Protein AF-A0A2G5U9P2-F1 (afdb_monomer_lite)

Secondary structure (DSSP, 8-state):
-HHHHHHHHHHHHHHHS-HHHHHHHHHHHHHHHHHHHHHGGGGGGGGGT-TTHHHHHHHHHHHHHHHHHHHH----TT----SSPPPGGG-TT----

InterPro domains:
  IPR005828 Major facilitator, sugar transporter-like [PF00083] (10-83)
  IPR036259 MFS transporter superfamily [G3DSA:1.20.1250.20] (2-84)
  IPR036259 MFS transporter superfamily [SSF103473] (10-83)

Foldseek 3Di:
DVVVVVVVVLVVLVLPDAPVCSVVSVVVVVVVVVVVVVCLVVLCVVCVVPVCRSVVVVVVVVVVVVVCCVVPDDDSPPDDDDNDDPPLVPDPPRDPD

Sequence (97 aa):
MCAQLFLSKYLIVNELYPTAVRNLAMSAVSTMCRVGAMFSPQLFYLSDIGEWIPYAVLVGMQLLDLVIFCIFIPETKGVHLENHLPPKHKRIFGRRA

Organism: NCBI:txid1611254

Radius of gyration: 18.17 Å; chains: 1; bounding box: 38×34×50 Å

pLDDT: mean 81.58, std 10.66, range [46.91, 93.12]

Structure (mmCIF, N/CA/C/O backbone):
data_AF-A0A2G5U9P2-F1
#
_entry.id   AF-A0A2G5U9P2-F1
#
loop_
_atom_site.group_PDB
_atom_site.id
_atom_site.type_symbol
_atom_site.label_atom_id
_atom_site.label_alt_id
_atom_site.label_comp_id
_atom_site.label_asym_id
_atom_site.label_entity_id
_atom_site.label_seq_id
_atom_site.pdbx_PDB_ins_code
_atom_site.Cartn_x
_atom_site.Cartn_y
_atom_site.Cartn_z
_atom_site.occupancy
_atom_site.B_iso_or_equiv
_atom_site.auth_seq_id
_atom_site.auth_comp_id
_atom_site.auth_asym_id
_atom_site.auth_atom_id
_atom_site.pdbx_PDB_model_num
ATOM 1 N N . MET A 1 1 ? 1.243 14.302 -3.779 1.00 56.69 1 MET A N 1
ATOM 2 C CA . MET A 1 1 ? 0.157 13.342 -4.091 1.00 56.69 1 MET A CA 1
ATOM 3 C C . MET A 1 1 ? 0.268 12.038 -3.294 1.00 56.69 1 MET A C 1
ATOM 5 O O . MET A 1 1 ? -0.704 11.689 -2.642 1.00 56.69 1 MET A O 1
ATOM 9 N N . CYS A 1 2 ? 1.424 11.362 -3.227 1.00 67.06 2 CYS A N 1
ATOM 10 C CA . CYS A 1 2 ? 1.545 10.070 -2.519 1.00 67.06 2 CYS A CA 1
ATOM 11 C C . CYS A 1 2 ? 1.257 10.120 -1.002 1.00 67.06 2 CYS A C 1
ATOM 13 O O . CYS A 1 2 ? 0.623 9.216 -0.467 1.00 67.06 2 CYS A O 1
ATOM 15 N N . ALA A 1 3 ? 1.657 11.194 -0.309 1.00 77.50 3 ALA A N 1
ATOM 16 C CA . ALA A 1 3 ? 1.401 11.340 1.130 1.00 77.50 3 ALA A CA 1
ATOM 17 C C . ALA A 1 3 ? -0.097 11.433 1.475 1.00 77.50 3 ALA A C 1
ATOM 19 O O . ALA A 1 3 ? -0.522 10.946 2.518 1.00 77.50 3 ALA A O 1
ATOM 20 N N . GLN A 1 4 ? -0.910 12.015 0.589 1.00 81.75 4 GLN A N 1
ATOM 21 C CA . GLN A 1 4 ? -2.347 12.159 0.821 1.00 81.75 4 GLN A CA 1
ATOM 22 C C . GLN A 1 4 ? -3.054 10.802 0.792 1.00 81.75 4 GLN A C 1
ATOM 24 O O . GLN A 1 4 ? -3.858 10.520 1.671 1.00 81.75 4 GLN A O 1
ATOM 29 N N . LEU A 1 5 ? -2.686 9.929 -0.152 1.00 81.94 5 LEU A N 1
ATOM 30 C CA . LEU A 1 5 ? -3.211 8.562 -0.228 1.00 81.94 5 LEU A CA 1
ATOM 31 C C . LEU A 1 5 ? -2.865 7.751 1.023 1.00 81.94 5 LEU A C 1
ATOM 33 O O . LEU A 1 5 ? -3.706 7.026 1.552 1.00 81.94 5 LEU A O 1
ATOM 37 N N . PHE A 1 6 ? -1.638 7.909 1.520 1.00 81.62 6 PHE A N 1
ATOM 38 C CA . PHE A 1 6 ? -1.209 7.273 2.758 1.00 81.62 6 PHE A CA 1
ATOM 39 C C . PHE A 1 6 ? -2.056 7.753 3.943 1.00 81.62 6 PHE A C 1
ATOM 41 O O . PHE A 1 6 ? -2.636 6.936 4.650 1.00 81.62 6 PHE A O 1
ATOM 48 N N . LEU A 1 7 ? -2.217 9.067 4.114 1.00 88.06 7 LEU A N 1
ATOM 49 C CA . LEU A 1 7 ? -3.036 9.629 5.192 1.00 88.06 7 LEU A CA 1
ATOM 50 C C . LEU A 1 7 ? -4.496 9.163 5.121 1.00 88.06 7 LEU A C 1
ATOM 52 O O . LEU A 1 7 ? -5.051 8.762 6.142 1.00 88.06 7 LEU A O 1
ATOM 56 N N . SER A 1 8 ? -5.097 9.145 3.929 1.00 86.38 8 SER A N 1
ATOM 57 C CA . SER A 1 8 ? -6.469 8.669 3.729 1.00 86.38 8 SER A CA 1
ATOM 58 C C . SER A 1 8 ? -6.640 7.204 4.137 1.00 86.38 8 SER A C 1
ATOM 60 O O . SER A 1 8 ? -7.597 6.877 4.835 1.00 86.38 8 SER A O 1
ATOM 62 N N . LYS A 1 9 ? -5.695 6.321 3.786 1.00 85.88 9 LYS A N 1
ATOM 63 C CA . LYS A 1 9 ? -5.745 4.910 4.205 1.00 85.88 9 LYS A CA 1
ATOM 64 C C . LYS A 1 9 ? -5.660 4.750 5.722 1.00 85.88 9 LYS A C 1
ATOM 66 O O . LYS A 1 9 ? -6.403 3.957 6.291 1.00 85.88 9 LYS A O 1
ATOM 71 N N . TYR A 1 10 ? -4.801 5.521 6.388 1.00 86.81 10 TYR A N 1
ATOM 72 C CA . TYR A 1 10 ? -4.694 5.494 7.852 1.00 86.81 10 TYR A CA 1
ATOM 73 C C . TYR A 1 10 ? -5.948 6.029 8.543 1.00 86.81 10 TYR A C 1
ATOM 75 O O . TYR A 1 10 ? -6.375 5.481 9.560 1.00 86.81 10 TYR A O 1
ATOM 83 N N . LEU A 1 11 ? -6.553 7.077 7.987 1.00 87.81 11 LEU A N 1
ATOM 84 C CA . LEU A 1 11 ? -7.806 7.627 8.488 1.00 87.81 11 LEU A CA 1
ATOM 85 C C . LEU A 1 11 ? -8.928 6.588 8.401 1.00 87.81 11 LEU A C 1
ATOM 87 O O . LEU A 1 11 ? -9.608 6.347 9.391 1.00 87.81 11 LEU A O 1
ATOM 91 N N . ILE A 1 12 ? -9.046 5.883 7.278 1.00 86.19 12 ILE A N 1
ATOM 92 C CA . ILE A 1 12 ? -10.088 4.865 7.095 1.00 86.19 12 ILE A CA 1
ATOM 93 C C . ILE A 1 12 ? -9.897 3.672 8.035 1.00 86.19 12 ILE A C 1
ATOM 95 O O . ILE A 1 12 ? -10.866 3.155 8.580 1.00 86.19 12 ILE A O 1
ATOM 99 N N . VAL A 1 13 ? -8.656 3.270 8.322 1.00 86.12 13 VAL A N 1
ATOM 100 C CA . VAL A 1 13 ? -8.387 2.254 9.355 1.00 86.12 13 VAL A CA 1
ATOM 101 C C . VAL A 1 13 ? -8.871 2.720 10.733 1.00 86.12 13 VAL A C 1
ATOM 103 O O . VAL A 1 13 ? -9.389 1.913 11.503 1.00 86.12 13 VAL A O 1
ATOM 106 N N . ASN A 1 14 ? -8.735 4.011 11.046 1.00 84.00 14 ASN A N 1
ATOM 107 C CA . ASN A 1 14 ? -9.240 4.566 12.300 1.00 84.00 14 ASN A CA 1
ATOM 108 C C . ASN A 1 14 ? -10.771 4.628 12.362 1.00 84.00 14 ASN A C 1
ATOM 110 O O . ASN A 1 14 ? -11.316 4.538 13.459 1.00 84.00 14 ASN A O 1
ATOM 114 N N . GLU A 1 15 ? -11.445 4.783 11.224 1.00 84.62 15 GLU A N 1
ATOM 115 C CA . GLU A 1 15 ? -12.909 4.847 11.144 1.00 84.62 15 GLU A CA 1
ATOM 116 C C . GLU A 1 15 ? -13.572 3.471 11.053 1.00 84.62 15 GLU A C 1
ATOM 118 O O . GLU A 1 15 ? -14.713 3.318 11.473 1.00 84.62 15 GLU A O 1
ATOM 123 N N . LEU A 1 16 ? -12.875 2.465 10.519 1.00 83.19 16 LEU A N 1
ATOM 124 C CA . LEU A 1 16 ? -13.439 1.134 10.300 1.00 83.19 16 LEU A CA 1
ATOM 125 C C . LEU A 1 16 ? -13.239 0.196 11.497 1.00 83.19 16 LEU A C 1
ATOM 127 O O . LEU A 1 16 ? -14.061 -0.686 11.744 1.00 83.19 16 LEU A O 1
ATOM 131 N N . TYR A 1 17 ? -12.136 0.356 12.236 1.00 82.81 17 TYR A N 1
ATOM 132 C CA . TYR A 1 17 ? -11.745 -0.572 13.296 1.00 82.81 17 TYR A CA 1
ATOM 133 C C . TYR A 1 17 ? -11.899 0.039 14.696 1.00 82.81 17 TYR A C 1
ATOM 135 O O . TYR A 1 17 ? -11.333 1.102 14.968 1.00 82.81 17 TYR A O 1
ATOM 143 N N . PRO A 1 18 ? -12.572 -0.650 15.643 1.00 82.38 18 PRO A N 1
ATOM 144 C CA . PRO A 1 18 ? -12.719 -0.150 17.004 1.00 82.38 18 PRO A CA 1
ATOM 145 C C . PRO A 1 18 ? -11.366 -0.088 17.721 1.00 82.38 18 PRO A C 1
ATOM 147 O O . PRO A 1 18 ? -10.452 -0.875 17.450 1.00 82.38 18 PRO A O 1
ATOM 150 N N . THR A 1 19 ? -11.252 0.814 18.701 1.00 84.88 19 THR A N 1
ATOM 151 C CA . THR A 1 19 ? -9.991 1.139 19.398 1.00 84.88 19 THR A CA 1
ATOM 152 C C . THR A 1 19 ? -9.215 -0.089 19.891 1.00 84.88 19 THR A C 1
ATOM 154 O O . THR A 1 19 ? -7.989 -0.111 19.803 1.00 84.88 19 THR A O 1
ATOM 157 N N . ALA A 1 20 ? -9.914 -1.138 20.333 1.00 82.62 20 ALA A N 1
ATOM 158 C CA . ALA A 1 20 ? -9.313 -2.377 20.825 1.00 82.62 20 ALA A CA 1
ATOM 159 C C . ALA A 1 20 ? -8.489 -3.162 19.780 1.00 82.62 20 ALA A C 1
ATOM 161 O O . ALA A 1 20 ? -7.553 -3.860 20.159 1.00 82.62 20 ALA A O 1
ATOM 162 N N . VAL A 1 21 ? -8.805 -3.063 18.483 1.00 84.69 21 VAL A N 1
ATOM 163 C CA . VAL A 1 21 ? -8.074 -3.763 17.399 1.00 84.69 21 VAL A CA 1
ATOM 164 C C . VAL A 1 21 ? -7.345 -2.807 16.453 1.00 84.69 21 VAL A C 1
ATOM 166 O O . VAL A 1 21 ? -6.555 -3.239 15.618 1.00 84.69 21 VAL A O 1
ATOM 169 N N . ARG A 1 22 ? -7.546 -1.498 16.616 1.00 86.75 22 ARG A N 1
ATOM 170 C CA . ARG A 1 22 ? -6.986 -0.450 15.756 1.00 86.75 22 ARG A CA 1
ATOM 171 C C . ARG A 1 22 ? -5.458 -0.453 15.694 1.00 86.75 22 ARG A C 1
ATOM 173 O O . ARG A 1 22 ? -4.897 -0.320 14.613 1.00 86.75 22 ARG A O 1
ATOM 180 N N . ASN A 1 23 ? -4.776 -0.669 16.823 1.00 89.75 23 ASN A N 1
ATOM 181 C CA . ASN A 1 23 ? -3.308 -0.758 16.844 1.00 89.75 23 ASN A CA 1
ATOM 182 C C . ASN A 1 23 ? -2.785 -1.959 16.031 1.00 89.75 23 ASN A C 1
ATOM 184 O O . ASN A 1 23 ? -1.784 -1.850 15.328 1.00 89.75 23 ASN A O 1
ATOM 188 N N . LEU A 1 24 ? -3.494 -3.092 16.085 1.00 90.69 24 LEU A N 1
ATOM 189 C CA . LEU A 1 24 ? -3.164 -4.285 15.303 1.00 90.69 24 LEU A CA 1
ATOM 190 C C . LEU A 1 24 ? -3.425 -4.067 13.806 1.00 90.69 24 LEU A C 1
ATOM 192 O O . LEU A 1 24 ? -2.613 -4.454 12.971 1.00 90.69 24 LEU A O 1
ATOM 196 N N . ALA A 1 25 ? -4.538 -3.420 13.457 1.00 89.50 25 ALA A N 1
ATOM 197 C CA . ALA A 1 25 ? -4.843 -3.086 12.069 1.00 89.50 25 ALA A CA 1
ATOM 198 C C . ALA A 1 25 ? -3.786 -2.134 11.478 1.00 89.50 25 ALA A C 1
ATOM 200 O O . ALA A 1 25 ? -3.271 -2.379 10.389 1.00 89.50 25 ALA A O 1
ATOM 201 N N . MET A 1 26 ? -3.391 -1.093 12.220 1.00 90.62 26 MET A N 1
ATOM 202 C CA . MET A 1 26 ? -2.342 -0.166 11.782 1.00 90.62 26 MET A CA 1
ATOM 203 C C . MET A 1 26 ? -0.974 -0.843 11.625 1.00 90.62 26 MET A C 1
ATOM 205 O O . MET A 1 26 ? -0.252 -0.535 10.673 1.00 90.62 26 MET A O 1
ATOM 209 N N . SER A 1 27 ? -0.607 -1.776 12.511 1.00 92.00 27 SER A N 1
ATOM 210 C CA . SER A 1 27 ? 0.657 -2.508 12.375 1.00 92.00 27 SER A CA 1
ATOM 211 C C . SER A 1 27 ? 0.654 -3.427 11.150 1.00 92.00 27 SER A C 1
ATOM 213 O O . SER A 1 27 ? 1.643 -3.443 10.420 1.00 92.00 27 SER A O 1
ATOM 215 N N . ALA A 1 28 ? -0.465 -4.097 10.856 1.00 91.38 28 ALA A N 1
ATOM 216 C CA . ALA A 1 28 ? -0.626 -4.913 9.652 1.00 91.38 28 ALA A CA 1
ATOM 217 C C . ALA A 1 28 ? -0.542 -4.087 8.354 1.00 91.38 28 ALA A C 1
ATOM 219 O O . ALA A 1 28 ? 0.095 -4.499 7.386 1.00 91.38 28 ALA A O 1
ATOM 220 N N . VAL A 1 29 ? -1.132 -2.888 8.328 1.00 89.44 29 VAL A N 1
ATOM 221 C CA . VAL A 1 29 ? -0.999 -1.977 7.177 1.00 89.44 29 VAL A CA 1
ATOM 222 C C . VAL A 1 29 ? 0.453 -1.521 7.009 1.00 89.44 29 VAL A C 1
ATOM 224 O O . VAL A 1 29 ? 0.971 -1.501 5.893 1.00 89.44 29 VAL A O 1
ATOM 227 N N . SER A 1 30 ? 1.146 -1.208 8.108 1.00 90.25 30 SER A N 1
ATOM 228 C CA . SER A 1 30 ? 2.555 -0.804 8.061 1.00 90.25 30 SER A CA 1
ATOM 229 C C . SER A 1 30 ? 3.475 -1.923 7.563 1.00 90.25 30 SER A C 1
ATOM 231 O O . SER A 1 30 ? 4.376 -1.657 6.765 1.00 90.25 30 SER A O 1
ATOM 233 N N . THR A 1 31 ? 3.256 -3.174 7.981 1.00 93.12 31 THR A N 1
ATOM 234 C CA . THR A 1 31 ? 4.049 -4.310 7.488 1.00 93.12 31 THR A CA 1
ATOM 235 C C . THR A 1 31 ? 3.822 -4.536 5.998 1.00 93.12 31 THR A C 1
ATOM 237 O O . THR A 1 31 ? 4.799 -4.648 5.261 1.00 93.12 31 THR A O 1
ATOM 240 N N . MET A 1 32 ? 2.575 -4.488 5.523 1.00 90.62 32 MET A N 1
ATOM 241 C CA . MET A 1 32 ? 2.272 -4.589 4.090 1.00 90.62 32 MET A CA 1
ATOM 242 C C . MET A 1 32 ? 2.889 -3.444 3.277 1.00 90.62 32 MET A C 1
ATOM 244 O O . MET A 1 32 ? 3.430 -3.672 2.197 1.00 90.62 32 MET A O 1
ATOM 248 N N . CYS A 1 33 ? 2.906 -2.222 3.816 1.00 89.56 33 CYS A N 1
ATOM 249 C CA . CYS A 1 33 ? 3.569 -1.090 3.170 1.00 89.56 33 CYS A CA 1
ATOM 250 C C . CYS A 1 33 ? 5.083 -1.315 3.012 1.00 89.56 33 CYS A C 1
ATOM 252 O O . CYS A 1 33 ? 5.656 -0.964 1.981 1.00 89.56 33 CYS A O 1
ATOM 254 N N . ARG A 1 34 ? 5.740 -1.926 4.009 1.00 91.25 34 ARG A N 1
ATOM 255 C CA . ARG A 1 34 ? 7.170 -2.278 3.932 1.00 91.25 34 ARG A CA 1
ATOM 256 C C . ARG A 1 34 ? 7.433 -3.346 2.879 1.00 91.25 34 ARG A C 1
ATOM 258 O O . ARG A 1 34 ? 8.418 -3.234 2.160 1.00 91.25 34 ARG A O 1
ATOM 265 N N . VAL A 1 35 ? 6.544 -4.332 2.754 1.00 92.75 35 VAL A N 1
ATOM 266 C CA . VAL A 1 35 ? 6.620 -5.341 1.688 1.00 92.75 35 VAL A CA 1
ATOM 267 C C . VAL A 1 35 ? 6.557 -4.661 0.317 1.00 92.75 35 VAL A C 1
ATOM 269 O O . VAL A 1 35 ? 7.434 -4.882 -0.512 1.00 92.75 35 VAL A O 1
ATOM 272 N N . GLY A 1 36 ? 5.605 -3.748 0.105 1.00 89.06 36 GLY A N 1
ATOM 273 C CA . GLY A 1 36 ? 5.533 -2.956 -1.128 1.00 89.06 36 GLY A CA 1
ATOM 274 C C . GLY A 1 36 ? 6.803 -2.138 -1.396 1.00 89.06 36 GLY A C 1
ATOM 275 O O . GLY A 1 36 ? 7.290 -2.098 -2.524 1.00 89.06 36 GLY A O 1
ATOM 276 N N . ALA A 1 37 ? 7.396 -1.546 -0.355 1.00 88.88 37 ALA A N 1
ATOM 277 C CA . ALA A 1 37 ? 8.646 -0.799 -0.475 1.00 88.88 37 ALA A CA 1
ATOM 278 C C . ALA A 1 37 ? 9.853 -1.683 -0.840 1.00 88.88 37 ALA A 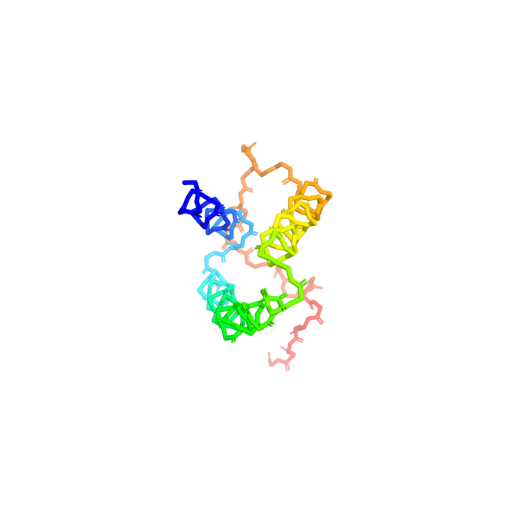C 1
ATOM 280 O O . ALA A 1 37 ? 10.735 -1.212 -1.551 1.00 88.88 37 ALA A O 1
ATOM 281 N N . MET A 1 38 ? 9.887 -2.950 -0.407 1.00 92.81 38 MET A N 1
ATOM 282 C CA . MET A 1 38 ? 10.930 -3.909 -0.804 1.00 92.81 38 MET A CA 1
ATOM 283 C C . MET A 1 38 ? 10.838 -4.276 -2.290 1.00 92.81 38 MET A C 1
ATOM 285 O O . MET A 1 38 ? 11.866 -4.432 -2.942 1.00 92.81 38 MET A O 1
ATOM 289 N N . PHE A 1 39 ? 9.622 -4.379 -2.836 1.00 88.31 39 PHE A N 1
ATOM 290 C CA . PHE A 1 39 ? 9.407 -4.702 -4.252 1.00 88.31 39 PHE A CA 1
ATOM 291 C C . PHE A 1 39 ? 9.516 -3.491 -5.187 1.00 88.31 39 PHE A C 1
ATOM 293 O O . PHE A 1 39 ? 9.867 -3.655 -6.351 1.00 88.31 39 PHE A O 1
ATOM 300 N N . SER A 1 40 ? 9.265 -2.278 -4.689 1.00 88.00 40 SER A N 1
ATOM 301 C CA . SER A 1 40 ? 9.354 -1.029 -5.460 1.00 88.00 40 SER A CA 1
ATOM 302 C C . SER A 1 40 ? 10.665 -0.849 -6.254 1.00 88.00 40 SER A C 1
ATOM 304 O O . SER A 1 40 ? 10.580 -0.644 -7.465 1.00 88.00 40 SER A O 1
ATOM 306 N N . PRO A 1 41 ? 11.877 -0.977 -5.664 1.00 89.06 41 PRO A N 1
ATOM 307 C CA . PRO A 1 41 ? 13.124 -0.815 -6.415 1.00 89.06 41 PRO A CA 1
ATOM 308 C C . PRO A 1 41 ? 13.287 -1.861 -7.525 1.00 89.06 41 PRO A C 1
ATOM 310 O O . PRO A 1 41 ? 13.902 -1.572 -8.547 1.00 89.06 41 PRO A O 1
ATOM 313 N N . GLN A 1 42 ? 12.692 -3.048 -7.369 1.00 88.06 42 GLN A N 1
ATOM 314 C CA . GLN A 1 42 ? 12.795 -4.113 -8.364 1.00 88.06 42 GLN A CA 1
ATOM 315 C C . GLN A 1 42 ? 12.103 -3.743 -9.684 1.00 88.06 42 GLN A C 1
ATOM 317 O O . GLN A 1 42 ? 12.518 -4.196 -10.748 1.00 88.06 42 GLN A O 1
ATOM 322 N N . LEU A 1 43 ? 11.081 -2.884 -9.635 1.00 85.38 43 LEU A N 1
ATOM 323 C CA . LEU A 1 43 ? 10.384 -2.406 -10.830 1.00 85.38 43 LEU A CA 1
ATOM 324 C C . LEU A 1 43 ? 11.281 -1.549 -11.728 1.00 85.38 43 LEU A C 1
ATOM 326 O O . LEU A 1 43 ? 11.043 -1.489 -12.929 1.00 85.38 43 LEU A O 1
ATOM 330 N N . PHE A 1 44 ? 12.332 -0.930 -11.184 1.00 86.06 44 PHE A N 1
ATOM 331 C CA . PHE A 1 44 ? 13.248 -0.110 -11.975 1.00 86.06 44 PHE A CA 1
ATOM 332 C C . PHE A 1 44 ? 14.198 -0.935 -12.847 1.00 86.06 44 PHE A C 1
ATOM 334 O O . PHE A 1 44 ? 14.650 -0.417 -13.860 1.00 86.06 44 PHE A O 1
ATOM 341 N N . TYR A 1 45 ? 14.410 -2.226 -12.563 1.00 85.94 45 TYR A N 1
ATOM 342 C CA . TYR A 1 45 ? 15.092 -3.120 -13.514 1.00 85.94 45 TYR A CA 1
ATOM 343 C C . TYR A 1 45 ? 14.318 -3.266 -14.831 1.00 85.94 45 TYR A C 1
ATOM 345 O O . TYR A 1 45 ? 14.897 -3.536 -15.876 1.00 85.94 45 TYR A O 1
ATOM 353 N N . LEU A 1 46 ? 13.001 -3.034 -14.816 1.00 80.19 46 LEU A N 1
ATOM 354 C CA . LEU A 1 46 ? 12.177 -3.036 -16.026 1.00 80.19 46 LEU A CA 1
ATOM 355 C C . LEU A 1 46 ? 12.439 -1.815 -16.927 1.00 80.19 46 LEU A C 1
ATOM 357 O O . LEU A 1 46 ? 12.012 -1.809 -18.081 1.00 80.19 46 LEU A O 1
ATOM 361 N N . SER A 1 47 ? 13.169 -0.811 -16.424 1.00 82.06 47 SER A N 1
ATOM 362 C CA . SER A 1 47 ? 13.607 0.352 -17.199 1.00 82.06 47 SER A CA 1
ATOM 363 C C . SER A 1 47 ? 14.608 -0.011 -18.300 1.00 82.06 47 SER A C 1
ATOM 365 O O . SER A 1 47 ? 14.699 0.731 -19.275 1.00 82.06 47 SER A O 1
ATOM 367 N N . ASP A 1 48 ? 15.304 -1.149 -18.189 1.00 81.38 48 ASP A N 1
ATOM 368 C CA . ASP A 1 48 ? 16.257 -1.622 -19.206 1.00 81.38 48 ASP A CA 1
ATOM 369 C C . ASP A 1 48 ? 15.566 -1.993 -20.530 1.00 81.38 48 ASP A C 1
ATOM 371 O O . ASP A 1 48 ? 16.177 -1.954 -21.595 1.00 81.38 48 ASP A O 1
ATOM 375 N N . ILE A 1 49 ? 14.273 -2.332 -20.477 1.00 82.25 49 ILE A N 1
ATOM 376 C CA . ILE A 1 49 ? 13.451 -2.651 -21.655 1.00 82.25 49 ILE A CA 1
ATOM 377 C C . ILE A 1 49 ? 12.857 -1.367 -22.261 1.00 82.25 49 ILE A C 1
ATOM 379 O O . ILE A 1 49 ? 12.626 -1.282 -23.467 1.00 82.25 49 ILE A O 1
ATOM 383 N N . GLY A 1 50 ? 12.608 -0.353 -21.432 1.00 82.81 50 GLY A N 1
ATOM 384 C CA . GLY A 1 50 ? 12.074 0.933 -21.854 1.00 82.81 50 GLY A CA 1
ATOM 385 C C . GLY A 1 50 ? 11.771 1.839 -20.666 1.00 82.81 50 GLY A C 1
ATOM 386 O O . GLY A 1 50 ? 11.102 1.436 -19.717 1.00 82.81 50 GLY A O 1
ATOM 387 N N . GLU A 1 51 ? 12.204 3.094 -20.754 1.00 83.81 51 GLU A N 1
ATOM 388 C CA . GLU A 1 51 ? 12.142 4.078 -19.662 1.00 83.81 51 GLU A CA 1
ATOM 389 C C . GLU A 1 51 ? 10.714 4.348 -19.153 1.00 83.81 51 GLU A C 1
ATOM 391 O O . GLU A 1 51 ? 10.507 4.629 -17.978 1.00 83.81 51 GLU A O 1
ATOM 396 N N . TRP A 1 52 ? 9.698 4.200 -20.008 1.00 88.00 52 TRP A N 1
ATOM 397 C CA . TRP A 1 52 ? 8.289 4.449 -19.673 1.00 88.00 52 TRP A CA 1
ATOM 398 C C . TRP A 1 52 ? 7.589 3.274 -18.969 1.00 88.00 52 TRP A C 1
ATOM 400 O O . TRP A 1 52 ? 6.579 3.471 -18.289 1.00 88.00 52 TRP A O 1
ATOM 410 N N . ILE A 1 53 ? 8.115 2.055 -19.113 1.00 88.56 53 ILE A N 1
ATOM 411 C CA . ILE A 1 53 ? 7.519 0.817 -18.595 1.00 88.56 53 ILE A CA 1
ATOM 412 C C . ILE A 1 53 ? 7.364 0.827 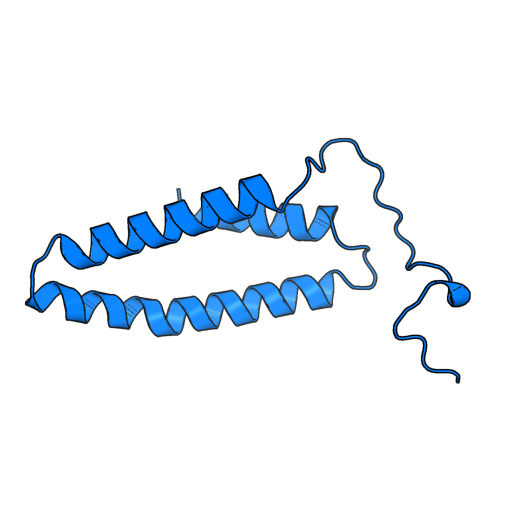-17.064 1.00 88.56 53 ILE A C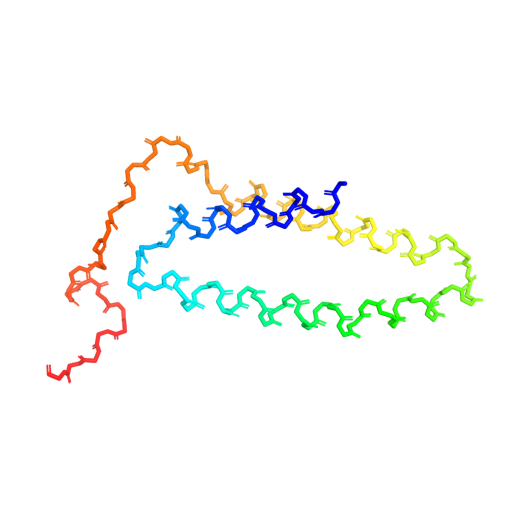 1
ATOM 414 O O . ILE A 1 53 ? 6.252 0.559 -16.598 1.00 88.56 53 ILE A O 1
ATOM 418 N N . PRO A 1 54 ? 8.392 1.152 -16.250 1.00 89.38 54 PRO A N 1
ATOM 419 C CA . PRO A 1 54 ? 8.243 1.159 -14.792 1.00 89.38 54 PRO A CA 1
ATOM 420 C C . PRO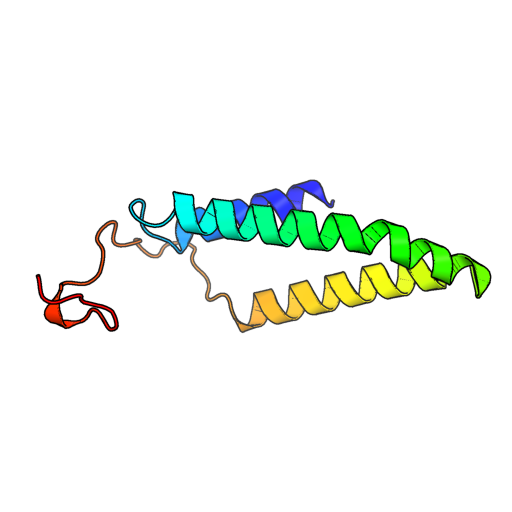 A 1 54 ? 7.157 2.135 -14.326 1.00 89.38 54 PRO A C 1
ATOM 422 O O . PRO A 1 54 ? 6.357 1.807 -13.449 1.00 89.38 54 PRO A O 1
ATOM 425 N N . TYR A 1 55 ? 7.062 3.308 -14.956 1.00 89.38 55 TYR A N 1
ATOM 426 C CA . TYR A 1 55 ? 6.032 4.295 -14.635 1.00 89.38 55 TYR A CA 1
ATOM 427 C C . TYR A 1 55 ? 4.629 3.808 -15.007 1.00 89.38 55 TYR A C 1
ATOM 429 O O . TYR A 1 55 ? 3.700 3.975 -14.216 1.00 89.38 55 TYR A O 1
ATOM 437 N N . ALA A 1 56 ? 4.470 3.156 -16.164 1.00 90.88 56 ALA A N 1
ATOM 438 C CA . ALA A 1 56 ? 3.194 2.574 -16.576 1.00 90.88 56 ALA A CA 1
ATOM 439 C C . ALA A 1 56 ? 2.713 1.492 -15.593 1.00 90.88 56 ALA A C 1
ATOM 441 O O . ALA A 1 56 ? 1.538 1.471 -15.225 1.00 90.88 56 ALA A O 1
ATOM 442 N N . VAL A 1 57 ? 3.623 0.640 -15.107 1.00 90.75 57 VAL A N 1
ATOM 443 C CA . VAL A 1 57 ? 3.306 -0.391 -14.105 1.00 90.75 57 VAL A CA 1
ATOM 444 C C . VAL A 1 57 ? 2.891 0.238 -12.775 1.00 90.75 57 VAL A C 1
ATOM 446 O O . VAL A 1 57 ? 1.887 -0.172 -12.195 1.00 90.75 57 VAL A O 1
ATOM 449 N N . LEU A 1 58 ? 3.612 1.260 -12.304 1.00 89.50 58 LEU A N 1
ATOM 450 C CA . LEU A 1 58 ? 3.273 1.969 -11.065 1.00 89.50 58 LEU A CA 1
ATOM 451 C C . LEU A 1 58 ? 1.889 2.628 -11.138 1.00 89.50 58 LEU A C 1
ATOM 453 O O . LEU A 1 58 ? 1.099 2.503 -10.202 1.00 89.50 58 LEU A O 1
ATOM 457 N N . VAL A 1 59 ? 1.566 3.281 -12.258 1.00 90.38 59 VAL A N 1
ATOM 458 C CA . VAL A 1 59 ? 0.236 3.867 -12.485 1.00 90.38 59 VAL A CA 1
ATOM 459 C C . VAL A 1 59 ? -0.836 2.777 -12.541 1.00 90.38 59 VAL A C 1
ATOM 461 O O . VAL A 1 59 ? -1.880 2.926 -11.909 1.00 90.38 59 VAL A O 1
ATOM 464 N N . GLY A 1 60 ? -0.575 1.659 -13.226 1.00 92.56 60 GLY A N 1
ATOM 465 C CA . GLY A 1 60 ? -1.493 0.520 -13.283 1.00 92.56 60 GLY A CA 1
ATOM 466 C C . GLY A 1 60 ? -1.802 -0.065 -11.901 1.00 92.56 60 GLY A C 1
ATOM 467 O O . GLY A 1 60 ? -2.968 -0.268 -11.564 1.00 92.56 60 GLY A O 1
ATOM 468 N N . MET A 1 61 ? -0.778 -0.253 -11.064 1.00 90.62 61 MET A N 1
ATOM 469 C CA . MET A 1 61 ? -0.941 -0.710 -9.679 1.00 90.62 61 MET A CA 1
ATOM 470 C C . MET A 1 61 ? -1.754 0.284 -8.842 1.00 90.62 61 MET A C 1
ATOM 472 O O . MET A 1 61 ? -2.617 -0.123 -8.066 1.00 90.62 61 MET A O 1
ATOM 476 N N . GLN A 1 62 ? -1.529 1.587 -9.028 1.00 89.25 62 GLN A N 1
ATOM 477 C CA . GLN A 1 62 ? -2.265 2.626 -8.309 1.00 89.25 62 GLN A CA 1
ATOM 478 C C . GLN A 1 62 ? -3.742 2.700 -8.723 1.00 89.25 62 GLN A C 1
ATOM 480 O O . GLN A 1 62 ? -4.607 2.933 -7.878 1.00 89.25 62 GLN A O 1
ATOM 485 N N . LEU A 1 63 ? -4.047 2.492 -10.006 1.00 92.31 63 LEU A N 1
ATOM 486 C CA . LEU A 1 63 ? -5.424 2.421 -10.500 1.00 92.31 63 LEU A CA 1
ATOM 487 C C . LEU A 1 63 ? -6.143 1.177 -9.977 1.00 92.31 63 LEU A C 1
ATOM 489 O O . LEU A 1 63 ? -7.299 1.268 -9.574 1.00 92.31 63 LEU A O 1
ATOM 493 N N . LEU A 1 64 ? -5.459 0.034 -9.935 1.00 92.56 64 LEU A N 1
ATOM 494 C CA . LEU A 1 64 ? -6.004 -1.192 -9.358 1.00 92.56 64 LEU A CA 1
ATOM 495 C C . LEU A 1 64 ? -6.328 -1.009 -7.871 1.00 92.56 64 LEU A C 1
ATOM 497 O O . LEU A 1 64 ? -7.422 -1.367 -7.437 1.00 92.56 64 LEU A O 1
ATOM 501 N N . ASP A 1 65 ? -5.419 -0.399 -7.109 1.00 89.25 65 ASP A N 1
ATOM 502 C CA . ASP A 1 65 ? -5.649 -0.060 -5.704 1.00 89.25 65 ASP A CA 1
ATOM 503 C C . ASP A 1 65 ? -6.875 0.847 -5.538 1.00 89.25 65 ASP A C 1
ATOM 505 O O . ASP A 1 65 ? -7.744 0.541 -4.726 1.00 89.25 65 ASP A O 1
ATOM 509 N N . LEU A 1 66 ? -7.002 1.896 -6.360 1.00 89.31 66 LEU A N 1
ATOM 510 C CA . LEU A 1 66 ? -8.161 2.793 -6.355 1.00 89.31 66 LEU A CA 1
ATOM 511 C C . LEU A 1 66 ? -9.475 2.041 -6.614 1.00 89.31 66 LEU A C 1
ATOM 513 O O . LEU A 1 66 ? -10.439 2.227 -5.877 1.00 89.31 66 LEU A O 1
ATOM 517 N N . VAL A 1 67 ? -9.515 1.184 -7.637 1.00 92.38 67 VAL A N 1
ATOM 518 C CA . VAL A 1 67 ? -10.718 0.422 -8.006 1.00 92.38 67 VAL A CA 1
ATOM 519 C C . VAL A 1 67 ? -11.129 -0.526 -6.884 1.00 92.38 67 VAL A C 1
ATOM 521 O O . VAL A 1 67 ? -12.300 -0.556 -6.508 1.00 92.38 67 VAL A O 1
ATOM 524 N N . ILE A 1 68 ? -10.175 -1.265 -6.312 1.00 90.50 68 ILE A N 1
ATOM 525 C CA . ILE A 1 68 ? -10.440 -2.151 -5.172 1.00 90.50 68 ILE A CA 1
ATOM 526 C C . ILE A 1 68 ? -10.988 -1.337 -4.004 1.00 90.50 68 ILE A C 1
ATOM 528 O O . ILE A 1 68 ? -11.990 -1.712 -3.403 1.00 90.50 68 ILE A O 1
ATOM 532 N N . PHE A 1 69 ? -10.369 -0.202 -3.702 1.00 86.75 69 PHE A N 1
ATOM 533 C CA . PHE A 1 69 ? -10.783 0.636 -2.590 1.00 86.75 69 PHE A CA 1
ATOM 534 C C . PHE A 1 69 ? -12.204 1.183 -2.777 1.00 86.75 69 PHE A C 1
ATOM 536 O O . PHE A 1 69 ? -13.009 1.104 -1.856 1.00 86.75 69 PHE A O 1
ATOM 543 N N . CYS A 1 70 ? -12.547 1.646 -3.982 1.00 87.25 70 CYS A N 1
ATOM 544 C CA . CYS A 1 70 ? -13.892 2.121 -4.311 1.00 87.25 70 CYS A CA 1
ATOM 545 C C . CYS A 1 70 ? -14.966 1.026 -4.240 1.00 87.25 70 CYS A C 1
ATOM 547 O O . CYS A 1 70 ? -16.109 1.331 -3.917 1.00 87.25 70 CYS A O 1
ATOM 549 N N . ILE A 1 71 ? -14.631 -0.228 -4.563 1.00 88.19 71 ILE A N 1
ATOM 550 C CA . ILE A 1 71 ? -15.597 -1.339 -4.546 1.00 88.19 71 ILE A CA 1
ATOM 551 C C . ILE A 1 71 ? -15.778 -1.902 -3.133 1.00 88.19 71 ILE A C 1
ATOM 553 O O . ILE A 1 71 ? -16.895 -2.228 -2.737 1.00 88.19 71 ILE A O 1
ATOM 557 N N . PHE A 1 72 ? -14.685 -2.062 -2.384 1.00 84.81 72 PHE A N 1
ATOM 558 C CA . PHE A 1 72 ? -14.699 -2.775 -1.106 1.00 84.81 72 PHE A CA 1
ATOM 559 C C . PHE A 1 72 ? -14.976 -1.884 0.100 1.00 84.81 72 PHE A C 1
ATOM 561 O O . PHE A 1 72 ? -15.438 -2.402 1.11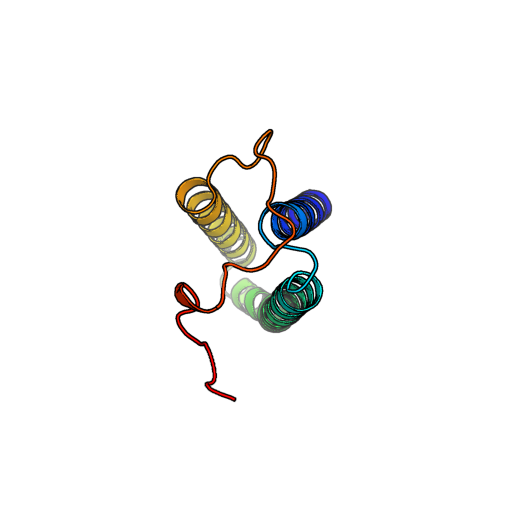8 1.00 84.81 72 PHE A O 1
ATOM 568 N N . ILE A 1 73 ? -14.669 -0.586 0.029 1.00 81.81 73 ILE A N 1
ATOM 569 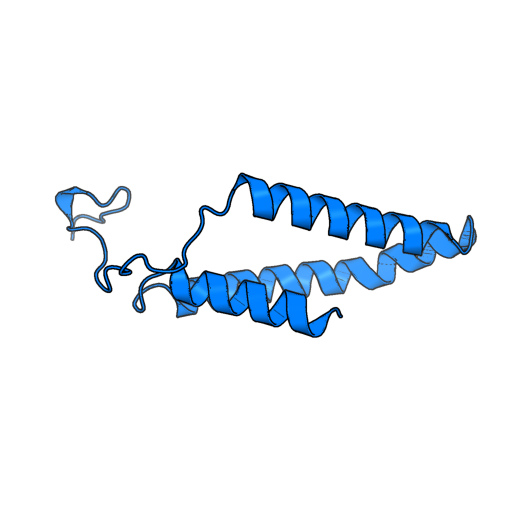C CA . ILE A 1 73 ? -14.862 0.312 1.166 1.00 81.81 73 ILE A CA 1
ATOM 570 C C . ILE A 1 73 ? -16.219 1.006 1.037 1.00 81.81 73 ILE A C 1
ATOM 572 O O . ILE A 1 73 ? -16.386 1.854 0.161 1.00 81.81 73 ILE A O 1
ATOM 576 N N . PRO A 1 74 ? -17.196 0.669 1.899 1.00 72.94 74 PRO A N 1
ATOM 577 C CA . PRO A 1 74 ? -18.430 1.432 1.982 1.00 72.94 74 PRO A CA 1
ATOM 578 C C . PRO A 1 74 ? -18.141 2.826 2.551 1.00 72.94 74 PRO A C 1
ATOM 580 O O . PRO A 1 74 ? -17.204 3.006 3.326 1.00 72.94 74 PRO A O 1
ATOM 583 N N . GLU A 1 75 ? -18.966 3.809 2.196 1.00 73.81 75 GLU A N 1
ATOM 584 C CA . GLU A 1 75 ? -18.859 5.169 2.730 1.00 73.81 75 GLU A CA 1
ATOM 585 C C . GLU A 1 75 ? -18.968 5.154 4.267 1.00 73.81 75 GLU A C 1
ATOM 587 O O . GLU A 1 75 ? -20.007 4.795 4.826 1.00 73.81 75 GLU A O 1
ATOM 592 N N . THR A 1 76 ? -17.882 5.521 4.953 1.00 69.31 76 THR A N 1
ATOM 593 C CA . THR A 1 76 ? -17.791 5.544 6.425 1.00 69.31 76 THR A CA 1
ATOM 594 C C . THR A 1 76 ? -18.230 6.879 7.024 1.00 69.31 76 THR A C 1
ATOM 596 O O . THR A 1 76 ? -18.486 6.968 8.229 1.00 69.31 76 THR A O 1
ATOM 599 N N . LYS A 1 77 ? -18.359 7.934 6.209 1.00 64.19 77 LYS A N 1
ATOM 600 C CA . LYS A 1 77 ? -18.646 9.288 6.683 1.00 64.19 77 LYS A CA 1
ATOM 601 C C . LYS A 1 77 ? -20.040 9.391 7.310 1.00 64.19 77 LYS A C 1
ATOM 603 O O . LYS A 1 77 ? -21.057 9.358 6.624 1.00 64.19 77 LYS A O 1
ATOM 608 N N . GLY A 1 78 ? -20.074 9.602 8.627 1.00 60.75 78 GLY A N 1
ATOM 609 C CA . GLY A 1 78 ? -21.301 9.867 9.390 1.00 60.75 78 GLY A CA 1
ATOM 610 C C . GLY A 1 78 ? -21.926 8.645 10.067 1.00 60.75 78 GLY A C 1
ATOM 611 O O . GLY A 1 78 ? -22.957 8.784 10.725 1.00 60.75 78 GLY A O 1
ATOM 612 N N . VAL A 1 79 ? -21.305 7.468 9.965 1.00 67.62 79 VAL A N 1
ATOM 613 C CA . VAL A 1 79 ? -21.727 6.277 10.710 1.00 67.62 79 VAL A CA 1
ATOM 614 C C . VAL A 1 79 ? -21.019 6.255 12.065 1.00 67.62 79 VAL A C 1
ATOM 616 O O . VAL A 1 79 ? -19.798 6.381 12.143 1.00 67.62 79 VAL A O 1
ATOM 619 N N . HIS A 1 80 ? -21.777 6.101 13.154 1.00 61.84 80 HIS A N 1
ATOM 620 C CA . HIS A 1 80 ? -21.194 5.934 14.486 1.00 61.84 80 HIS A CA 1
ATOM 621 C C . HIS A 1 80 ? -20.490 4.578 14.573 1.00 61.84 80 HIS A C 1
ATOM 623 O O . HIS A 1 80 ? -21.138 3.532 14.563 1.00 61.84 80 HIS A O 1
ATOM 629 N N . LEU A 1 81 ? -19.162 4.596 14.693 1.00 66.31 81 LEU A N 1
ATOM 630 C CA . LEU A 1 81 ? -18.394 3.392 14.969 1.00 66.31 81 LEU A CA 1
ATOM 631 C C . LEU A 1 81 ? -18.626 2.957 16.422 1.00 66.31 81 LEU A C 1
ATOM 633 O O . LEU A 1 81 ? -18.260 3.655 17.373 1.00 66.31 81 LEU A O 1
ATOM 637 N N . GLU A 1 82 ? -19.215 1.779 16.606 1.00 64.69 82 GLU A N 1
ATOM 638 C CA . GLU A 1 82 ? -19.336 1.154 17.918 1.00 64.69 82 GLU A CA 1
ATOM 639 C C . GLU A 1 82 ? -17.938 0.811 18.458 1.00 64.69 82 GLU A C 1
ATOM 641 O O . GLU A 1 82 ? -17.236 -0.063 17.956 1.00 64.69 82 GLU A O 1
ATOM 646 N N . ASN A 1 83 ? -17.512 1.500 19.519 1.00 64.56 83 ASN A N 1
ATOM 647 C CA . ASN A 1 83 ? -16.181 1.331 20.123 1.00 64.56 83 ASN A CA 1
ATOM 648 C C . ASN A 1 83 ? -15.964 -0.020 20.836 1.00 64.56 83 ASN A C 1
ATOM 650 O O . ASN A 1 83 ? -14.905 -0.245 21.429 1.00 64.56 83 ASN A O 1
ATOM 654 N N . HIS A 1 84 ? -16.947 -0.918 20.810 1.00 69.88 84 HIS A N 1
ATOM 655 C CA . HIS A 1 84 ? -16.917 -2.196 21.503 1.00 69.88 84 HIS A CA 1
ATOM 656 C C . HIS A 1 84 ? -16.868 -3.353 20.503 1.00 69.88 84 HIS A C 1
ATOM 658 O O . HIS A 1 84 ? -17.549 -3.353 19.484 1.00 69.88 84 HIS A O 1
ATOM 664 N N . LEU A 1 85 ? -16.053 -4.373 20.796 1.00 69.75 85 LEU A N 1
ATOM 665 C CA . LEU A 1 85 ? -16.100 -5.609 20.015 1.00 69.75 85 LEU A CA 1
ATOM 666 C C . LEU A 1 85 ? -17.490 -6.247 20.131 1.00 69.75 85 LEU A C 1
ATOM 668 O O . LEU A 1 85 ? -18.082 -6.193 21.216 1.00 69.75 85 LEU A O 1
ATOM 672 N N . PRO A 1 86 ? -17.949 -6.972 19.093 1.00 70.12 86 PRO A N 1
ATOM 673 C CA . PRO A 1 86 ? -19.204 -7.700 19.160 1.00 70.12 86 PRO A CA 1
ATOM 674 C C . PRO A 1 86 ? -19.238 -8.617 20.396 1.00 70.12 86 PRO A C 1
ATOM 676 O O . PRO A 1 86 ? -18.196 -9.146 20.822 1.00 70.12 86 PRO A O 1
ATOM 679 N N . PRO A 1 87 ? -20.417 -8.805 21.010 1.00 71.25 87 PRO A N 1
ATOM 680 C CA . PRO A 1 87 ? -20.571 -9.627 22.205 1.00 71.25 87 PRO A CA 1
ATOM 681 C C . PRO A 1 87 ? -20.085 -11.061 21.955 1.00 71.25 87 PRO A C 1
ATOM 683 O O . PRO A 1 87 ? -20.152 -11.556 20.831 1.00 71.25 87 PRO A O 1
ATOM 686 N N . LYS A 1 88 ? -19.591 -11.744 23.003 1.00 68.81 88 LYS A N 1
ATOM 687 C CA . LYS A 1 88 ? -18.922 -13.061 22.894 1.00 68.81 88 LYS A CA 1
ATOM 688 C C . LYS A 1 88 ? -19.714 -14.090 22.069 1.00 68.81 88 LYS A C 1
ATOM 690 O O . LYS A 1 88 ? -19.099 -14.859 21.343 1.00 68.81 88 LYS A O 1
ATOM 695 N N . HIS A 1 89 ? -21.048 -14.060 22.128 1.00 72.81 89 HIS A N 1
ATOM 696 C CA . HIS A 1 89 ? -21.924 -14.974 21.384 1.00 72.81 89 HIS A CA 1
ATOM 697 C C . HIS A 1 89 ? -21.914 -14.771 19.855 1.00 72.81 89 HIS A C 1
ATOM 699 O O . HIS A 1 89 ? -22.270 -15.693 19.132 1.00 72.81 89 HIS A O 1
ATOM 705 N N . LYS A 1 90 ? -21.495 -13.597 19.354 1.00 68.62 90 LYS A N 1
ATOM 706 C CA . LYS A 1 90 ? -21.326 -13.304 17.915 1.00 68.62 90 LYS A CA 1
ATOM 707 C C . LYS A 1 90 ? -19.869 -13.391 17.447 1.00 68.62 90 LYS A C 1
ATOM 709 O O . LYS A 1 90 ? -19.580 -13.099 16.290 1.00 68.62 90 LYS A O 1
ATOM 714 N N . ARG A 1 91 ? -18.921 -13.746 18.326 1.00 71.88 91 ARG A N 1
ATOM 715 C CA . ARG A 1 91 ? -17.499 -13.824 17.959 1.00 71.88 91 ARG A CA 1
ATOM 716 C C . ARG A 1 91 ? -17.208 -15.158 17.283 1.00 71.88 91 ARG A C 1
ATOM 718 O O . ARG A 1 91 ? -17.221 -16.194 17.935 1.00 71.88 91 ARG A O 1
ATOM 725 N N . ILE A 1 92 ? -16.846 -15.099 16.004 1.00 70.19 92 ILE A N 1
ATOM 726 C CA . ILE A 1 92 ? -16.446 -16.263 15.195 1.00 70.19 92 ILE A CA 1
ATOM 727 C C . ILE A 1 92 ? -15.224 -16.973 15.813 1.00 70.19 92 ILE A C 1
ATOM 729 O O . ILE A 1 92 ? -15.121 -18.192 15.772 1.00 70.19 92 ILE A O 1
ATOM 733 N N . PHE A 1 93 ? -14.325 -16.213 16.453 1.00 67.25 93 PHE A N 1
ATOM 734 C CA . PHE A 1 93 ? -13.093 -16.717 17.075 1.00 67.25 93 PHE A CA 1
ATOM 735 C C . PHE A 1 93 ? -13.101 -16.612 18.612 1.00 67.25 93 PHE A C 1
ATOM 737 O O . PHE A 1 93 ? -12.088 -16.313 19.248 1.00 67.25 93 PHE A O 1
ATOM 744 N N . GLY A 1 94 ? -14.266 -16.796 19.240 1.00 59.56 94 GLY A N 1
ATOM 745 C CA . GLY A 1 94 ? -14.370 -16.816 20.697 1.00 59.56 94 GLY A CA 1
ATOM 746 C C . GLY A 1 94 ? -13.685 -18.050 21.287 1.00 59.56 94 GLY A C 1
ATOM 747 O O . GLY A 1 94 ? -14.306 -19.105 21.378 1.00 59.56 94 GLY A O 1
ATOM 748 N N . ARG A 1 95 ? -12.427 -17.930 21.737 1.00 58.88 95 ARG A N 1
ATOM 749 C CA . ARG A 1 95 ? -11.842 -18.923 22.653 1.00 58.88 95 ARG A CA 1
ATOM 750 C C . ARG A 1 95 ? -12.750 -19.021 23.885 1.00 58.88 95 ARG A C 1
ATOM 752 O O . ARG A 1 95 ? -12.903 -18.037 24.609 1.00 58.88 95 ARG A O 1
ATOM 759 N N . ARG A 1 96 ? -13.361 -20.196 24.092 1.00 51.75 96 ARG A N 1
ATOM 760 C CA . ARG A 1 96 ? -13.958 -20.593 25.374 1.00 51.75 96 ARG A CA 1
ATOM 761 C C . ARG A 1 96 ? -12.811 -20.721 26.376 1.00 51.75 96 ARG A C 1
ATOM 763 O O . ARG A 1 96 ? -12.103 -21.721 26.363 1.00 51.75 96 ARG A O 1
ATOM 770 N N . ALA A 1 97 ? -12.599 -19.673 27.156 1.00 46.91 97 ALA A N 1
ATOM 771 C CA . ALA A 1 97 ? -11.916 -19.728 28.438 1.00 46.91 97 ALA A CA 1
ATOM 772 C C . ALA A 1 97 ? -12.940 -19.310 29.490 1.00 46.91 97 ALA A C 1
ATOM 774 O O . ALA A 1 97 ? -13.683 -18.333 29.203 1.00 46.91 97 ALA A O 1
#